Protein AF-A0A534ZPN9-F1 (afdb_monomer)

Radius of gyration: 17.22 Å; Cα contacts (8 Å, |Δi|>4): 79; chains: 1; bounding box: 49×25×40 Å

Nearest PDB structures (foldseek):
  5ezm-assembly1_A  TM=6.973E-01  e=1.562E-02  Cupriavidus metallidurans CH34
  5f15-assembly1_A  TM=6.974E-01  e=1.474E-01  Cupriavidus metallidurans CH34
  7rgt-assembly7_G  TM=2.962E-01  e=9.516E+00  Legionella pneumophila

Mean predicted aligned error: 4.48 Å

Sequence (89 aa):
MRPPVLAAAALVALTVVLAALPIGSDIYEGGEAREGLVVREMLRTGDWILPLWNGSVVPSKPPLFHWLAAAAAALTGAGVTEHTLRAPS

Secondary structure (DSSP, 8-state):
--HHHHHHHHHHHHHHHHHHGGGGS---SHHHHHHHHHHHHHHHH--SS---BTTTBPPSS-THHHHHHHHHHHHHSS-S-HHHHHTT-

Foldseek 3Di:
DPPVVVVVVVVVVVVVVVVVVCLQPDDDDDDLVVLLLQLLQCLVPVPQAFRARVVPHTRPDGRPLSVQLNVLLVVVVVHRHSNSSPVVD

pLDDT: mean 92.96, std 4.86, range [61.5, 97.94]

Structure (mmCIF, N/CA/C/O backbone):
data_AF-A0A534ZPN9-F1
#
_entry.id   AF-A0A534ZPN9-F1
#
loop_
_atom_site.group_PDB
_atom_site.id
_atom_site.type_symbol
_atom_site.label_atom_id
_atom_site.label_alt_id
_atom_site.label_comp_id
_atom_site.label_asym_id
_atom_site.label_entity_id
_atom_site.label_seq_id
_atom_site.pdbx_PDB_ins_code
_atom_site.Cartn_x
_atom_site.Cartn_y
_atom_site.Cartn_z
_atom_site.occupancy
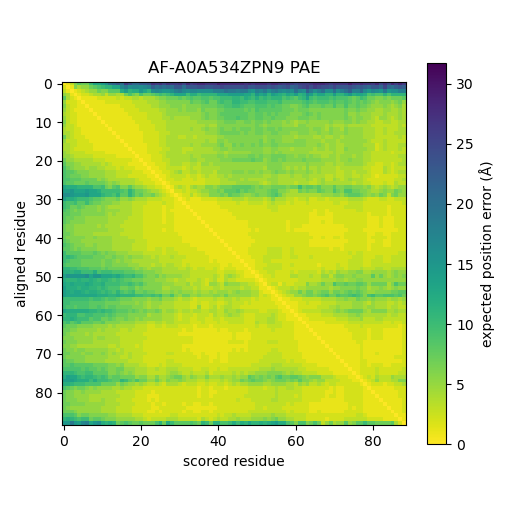_atom_site.B_iso_or_equiv
_atom_site.auth_seq_id
_atom_site.auth_comp_id
_atom_site.auth_asym_id
_atom_site.auth_atom_id
_atom_site.pdbx_PDB_model_num
ATOM 1 N N . MET A 1 1 ? 32.052 -10.983 -21.345 1.00 61.50 1 MET A N 1
ATOM 2 C CA . MET A 1 1 ? 30.679 -10.672 -21.818 1.00 61.50 1 MET A CA 1
ATOM 3 C C . MET A 1 1 ? 30.772 -9.772 -23.040 1.00 61.50 1 MET A C 1
ATOM 5 O O . MET A 1 1 ? 31.701 -8.977 -23.104 1.00 61.50 1 MET A O 1
ATOM 9 N N . ARG A 1 2 ? 29.875 -9.907 -24.026 1.00 84.31 2 ARG A N 1
ATOM 10 C CA . ARG A 1 2 ? 29.883 -9.027 -25.209 1.00 84.31 2 ARG A CA 1
ATOM 11 C C . ARG A 1 2 ? 29.482 -7.601 -24.779 1.00 84.31 2 ARG A C 1
ATOM 13 O O . ARG A 1 2 ? 28.533 -7.491 -24.005 1.00 84.31 2 ARG A O 1
ATOM 20 N N . PRO A 1 3 ? 30.139 -6.534 -25.271 1.00 85.00 3 PRO A N 1
ATOM 21 C CA . PRO A 1 3 ? 29.826 -5.143 -24.916 1.00 85.00 3 PRO A CA 1
ATOM 22 C C . PRO A 1 3 ? 28.327 -4.762 -24.947 1.00 85.00 3 PRO A C 1
ATOM 24 O O . PRO A 1 3 ? 27.897 -4.076 -24.020 1.00 85.00 3 PRO A O 1
ATOM 27 N N . PRO A 1 4 ? 27.483 -5.249 -25.889 1.00 88.56 4 PRO A N 1
ATOM 28 C CA . PRO A 1 4 ? 26.043 -4.963 -25.854 1.00 88.56 4 PRO A CA 1
ATOM 29 C C . PRO A 1 4 ? 25.312 -5.525 -24.625 1.00 88.56 4 PRO A C 1
ATOM 31 O O . PRO A 1 4 ? 24.336 -4.934 -24.179 1.00 88.56 4 PRO A O 1
ATOM 34 N N . VAL A 1 5 ? 25.779 -6.635 -24.041 1.00 93.56 5 VAL A N 1
ATOM 35 C CA . VAL A 1 5 ? 25.150 -7.239 -22.852 1.00 93.56 5 VAL A CA 1
ATOM 36 C C . VAL A 1 5 ? 25.387 -6.374 -21.615 1.00 93.56 5 VAL A C 1
ATOM 38 O O . VAL A 1 5 ? 24.479 -6.190 -20.811 1.00 93.56 5 VAL A O 1
ATOM 41 N N . LEU A 1 6 ? 26.590 -5.806 -21.480 1.00 94.12 6 LEU A N 1
ATOM 42 C CA . LEU A 1 6 ? 26.915 -4.903 -20.374 1.00 94.12 6 LEU A CA 1
ATOM 43 C C . LEU A 1 6 ? 26.132 -3.591 -20.479 1.00 94.12 6 LEU A C 1
ATOM 45 O O . LEU A 1 6 ? 25.610 -3.116 -19.476 1.00 94.12 6 LEU A O 1
ATOM 49 N N . ALA A 1 7 ? 25.996 -3.046 -21.691 1.00 95.25 7 ALA A N 1
ATOM 50 C CA . ALA A 1 7 ? 25.192 -1.852 -21.928 1.00 95.25 7 ALA A CA 1
ATOM 51 C C . ALA A 1 7 ? 23.705 -2.083 -21.601 1.00 95.25 7 ALA A C 1
ATOM 53 O O . ALA A 1 7 ? 23.091 -1.258 -20.930 1.00 95.25 7 ALA A O 1
ATOM 54 N N . ALA A 1 8 ? 23.141 -3.226 -22.011 1.00 96.25 8 ALA A N 1
ATOM 55 C CA . ALA A 1 8 ? 21.762 -3.584 -21.684 1.00 96.25 8 ALA A CA 1
ATOM 56 C C . ALA A 1 8 ? 21.556 -3.751 -20.169 1.00 96.25 8 ALA A C 1
ATOM 58 O O . ALA A 1 8 ? 20.598 -3.217 -19.618 1.00 96.25 8 ALA A O 1
ATOM 59 N N . ALA A 1 9 ? 22.477 -4.435 -19.482 1.00 96.88 9 ALA A N 1
ATOM 60 C CA . ALA A 1 9 ? 22.417 -4.595 -18.031 1.00 96.88 9 ALA A CA 1
ATOM 61 C C . ALA A 1 9 ? 22.501 -3.245 -17.297 1.00 96.88 9 ALA A C 1
ATOM 63 O O . ALA A 1 9 ? 21.735 -3.006 -16.366 1.00 96.88 9 ALA A O 1
ATOM 64 N N . ALA A 1 10 ? 23.384 -2.346 -17.742 1.00 96.75 10 ALA A N 1
ATOM 65 C CA . ALA A 1 10 ? 23.507 -1.005 -17.178 1.00 96.75 10 ALA A CA 1
ATOM 66 C C . ALA A 1 10 ? 22.235 -0.169 -17.387 1.00 96.75 10 ALA A C 1
ATOM 68 O O . ALA A 1 10 ? 21.807 0.524 -16.467 1.00 96.75 10 ALA A O 1
ATOM 69 N N . LEU A 1 11 ? 21.603 -0.266 -18.562 1.00 97.94 11 LEU A N 1
ATOM 70 C CA . LEU A 1 11 ? 20.345 0.425 -18.838 1.00 97.94 11 LEU A CA 1
ATOM 71 C C . LEU A 1 11 ? 19.220 -0.080 -17.929 1.00 97.94 11 LEU A C 1
ATOM 73 O O . LEU A 1 11 ? 18.538 0.732 -17.318 1.00 97.94 11 LEU A O 1
ATOM 77 N N . VAL A 1 12 ? 19.072 -1.401 -17.785 1.00 97.94 12 VAL A N 1
ATOM 78 C CA . VAL A 1 12 ? 18.074 -1.995 -16.880 1.00 97.94 12 VAL A CA 1
ATOM 79 C C . VAL A 1 12 ? 18.314 -1.549 -15.439 1.00 97.94 12 VAL A C 1
ATOM 81 O O . VAL A 1 12 ? 17.377 -1.119 -14.771 1.00 97.94 12 VAL A O 1
ATOM 84 N N . ALA A 1 13 ? 19.563 -1.594 -14.969 1.00 97.25 13 ALA A N 1
ATOM 85 C CA . ALA A 1 13 ? 19.911 -1.141 -13.626 1.00 97.25 13 ALA A CA 1
ATOM 86 C C . ALA A 1 13 ? 19.563 0.341 -13.421 1.00 97.25 13 ALA A C 1
ATOM 88 O O . ALA A 1 13 ? 18.961 0.696 -12.410 1.00 97.25 13 ALA A O 1
ATOM 89 N N . LEU A 1 14 ? 19.876 1.196 -14.398 1.00 97.81 14 LEU A N 1
ATOM 90 C CA . LEU A 1 14 ? 19.524 2.611 -14.351 1.00 97.81 14 LEU A CA 1
ATOM 91 C C . LEU A 1 14 ? 18.005 2.809 -14.300 1.00 97.81 14 LEU A C 1
ATOM 93 O O . LEU A 1 14 ? 17.530 3.588 -13.480 1.00 97.81 14 LEU A O 1
ATOM 97 N N . THR A 1 15 ? 17.234 2.090 -15.120 1.00 97.00 15 THR A N 1
ATOM 98 C CA . THR A 1 15 ? 15.767 2.171 -15.102 1.00 97.00 15 THR A CA 1
ATOM 99 C C . THR A 1 15 ? 15.199 1.781 -13.740 1.00 97.00 15 THR A C 1
ATOM 101 O O . THR A 1 15 ? 14.342 2.490 -13.220 1.00 97.00 15 THR A O 1
ATOM 104 N N . VAL A 1 16 ? 15.705 0.704 -13.133 1.00 95.75 16 VAL A N 1
ATOM 105 C CA . VAL A 1 16 ? 15.273 0.260 -11.799 1.00 95.75 16 VAL A CA 1
ATOM 106 C C . VAL A 1 16 ? 15.605 1.306 -10.734 1.00 95.75 16 VAL A C 1
ATOM 108 O O . VAL A 1 16 ? 14.743 1.639 -9.926 1.00 95.75 16 VAL A O 1
ATOM 111 N N . VAL A 1 17 ? 16.819 1.869 -10.748 1.00 95.38 17 VAL A N 1
ATOM 112 C CA . VAL A 1 17 ? 17.219 2.915 -9.792 1.00 95.38 17 VAL A CA 1
ATOM 113 C C . VAL A 1 17 ? 16.324 4.143 -9.932 1.00 95.38 17 VAL A C 1
ATOM 115 O O . VAL A 1 17 ? 15.793 4.621 -8.935 1.00 95.38 17 VAL A O 1
ATOM 118 N N . LEU A 1 18 ? 16.108 4.626 -11.158 1.00 95.44 18 LEU A N 1
ATOM 119 C CA . LEU A 1 18 ? 15.272 5.802 -11.405 1.00 95.44 18 LEU A CA 1
ATOM 120 C C . LEU A 1 18 ? 13.811 5.574 -10.994 1.00 95.44 18 LEU A C 1
ATOM 122 O O . LEU A 1 18 ? 13.198 6.478 -10.434 1.00 95.44 18 LEU A O 1
ATOM 126 N N . ALA A 1 19 ? 13.271 4.372 -11.217 1.00 92.12 19 ALA A N 1
ATOM 127 C CA . ALA A 1 19 ? 11.923 4.009 -10.784 1.00 92.12 19 ALA A CA 1
ATOM 128 C C . ALA A 1 19 ? 11.791 3.894 -9.253 1.00 92.12 19 ALA A C 1
ATOM 130 O O . ALA A 1 19 ? 10.710 4.124 -8.720 1.00 92.12 19 ALA A O 1
ATOM 131 N N . ALA A 1 20 ? 12.877 3.573 -8.541 1.00 91.31 20 ALA A N 1
ATOM 132 C CA . ALA A 1 20 ? 12.875 3.434 -7.086 1.00 91.31 20 ALA A CA 1
ATOM 133 C C . ALA A 1 20 ? 12.999 4.770 -6.330 1.00 91.31 20 ALA A C 1
ATOM 135 O O . ALA A 1 20 ? 12.534 4.870 -5.195 1.00 91.31 20 ALA A O 1
ATOM 136 N N . LEU A 1 21 ? 13.594 5.802 -6.943 1.00 90.94 21 LEU A N 1
ATOM 137 C CA . LEU A 1 21 ? 13.795 7.119 -6.318 1.00 90.94 21 LEU A CA 1
ATOM 138 C C . LEU A 1 21 ? 12.519 7.754 -5.724 1.00 90.94 21 LEU A C 1
ATOM 140 O O . LEU A 1 21 ? 12.588 8.227 -4.590 1.00 90.94 21 LEU A O 1
ATOM 144 N N . PRO A 1 22 ? 11.362 7.786 -6.415 1.00 91.62 22 PRO A N 1
ATOM 145 C CA . PRO A 1 22 ? 10.169 8.442 -5.885 1.00 91.62 22 PRO A CA 1
ATOM 146 C C . PRO A 1 22 ? 9.417 7.616 -4.833 1.00 91.62 22 PRO A C 1
ATOM 148 O O . PRO A 1 22 ? 8.477 8.137 -4.251 1.00 91.62 22 PRO A O 1
ATOM 151 N N . ILE A 1 23 ? 9.786 6.358 -4.556 1.00 92.38 23 ILE A N 1
ATOM 152 C CA . ILE A 1 23 ? 9.005 5.494 -3.647 1.00 92.38 23 ILE A CA 1
ATOM 153 C C . ILE A 1 23 ? 8.921 6.081 -2.231 1.00 92.38 23 ILE A C 1
ATOM 155 O O . ILE A 1 23 ? 7.909 5.890 -1.565 1.00 92.38 23 ILE A O 1
ATOM 159 N N . GLY A 1 24 ? 9.938 6.817 -1.782 1.00 91.44 24 GLY A N 1
ATOM 160 C CA . GLY A 1 24 ? 9.954 7.466 -0.467 1.00 91.44 24 GLY A CA 1
ATOM 161 C C . GLY A 1 24 ? 9.384 8.887 -0.438 1.00 91.44 24 GLY A C 1
ATOM 162 O O . GLY A 1 24 ? 9.599 9.582 0.547 1.00 91.44 24 GLY A O 1
ATOM 163 N N . SER A 1 25 ? 8.740 9.370 -1.508 1.00 93.19 25 SER A N 1
ATOM 164 C CA . SER A 1 25 ? 8.175 10.725 -1.523 1.00 93.19 25 SER A CA 1
ATOM 165 C C . SER A 1 25 ? 6.891 10.822 -0.701 1.00 93.19 25 SER A C 1
ATOM 167 O O . SER A 1 25 ? 6.047 9.925 -0.779 1.00 93.19 25 SER A O 1
ATOM 169 N N . ASP A 1 26 ? 6.729 11.937 0.015 1.00 94.12 26 ASP A N 1
ATOM 170 C CA . ASP A 1 26 ? 5.576 12.196 0.881 1.00 94.12 26 ASP A CA 1
ATOM 171 C C . ASP A 1 26 ? 4.231 11.968 0.181 1.00 94.12 26 ASP A C 1
ATOM 173 O O . ASP A 1 26 ? 4.011 12.364 -0.969 1.00 94.12 26 ASP A O 1
ATOM 177 N N . ILE A 1 27 ? 3.297 11.387 0.934 1.00 93.50 27 ILE A N 1
ATOM 178 C CA . ILE A 1 27 ? 1.911 11.169 0.521 1.00 93.50 27 ILE A CA 1
ATOM 179 C C . ILE A 1 27 ? 1.006 12.085 1.342 1.00 93.50 27 ILE A C 1
ATOM 181 O O . ILE A 1 27 ? 0.789 11.862 2.531 1.00 93.50 27 ILE A O 1
ATOM 185 N N . TYR A 1 28 ? 0.439 13.105 0.702 1.00 89.50 28 TYR A N 1
ATOM 186 C CA . TYR A 1 28 ? -0.399 14.098 1.387 1.00 89.50 28 TYR A CA 1
ATOM 187 C C . TYR A 1 28 ? -1.739 14.380 0.698 1.00 89.50 28 TYR A C 1
ATOM 189 O O . TYR A 1 28 ? -2.631 14.949 1.324 1.00 89.50 28 TYR A O 1
ATOM 197 N N . GLU A 1 29 ? -1.935 13.952 -0.553 1.00 90.00 29 GLU A N 1
ATOM 198 C CA . GLU A 1 29 ? -3.186 14.185 -1.280 1.00 90.00 29 GLU A CA 1
ATOM 199 C C . GLU A 1 29 ? -3.544 13.068 -2.273 1.00 90.00 29 GLU A C 1
ATOM 201 O O . GLU A 1 29 ? -2.787 12.128 -2.521 1.00 90.00 29 GLU A O 1
ATOM 206 N N . GLY A 1 30 ? -4.748 13.165 -2.841 1.00 90.38 30 GLY A N 1
ATOM 207 C CA . GLY A 1 30 ? -5.187 12.316 -3.944 1.00 90.38 30 GLY A CA 1
ATOM 208 C C . GLY A 1 30 ? -5.667 10.916 -3.548 1.00 90.38 30 GLY A C 1
ATOM 209 O O . GLY A 1 30 ? -6.127 10.658 -2.433 1.00 90.38 30 GLY A O 1
ATOM 210 N N . GLY A 1 31 ? -5.648 10.017 -4.535 1.00 91.38 31 GLY A N 1
ATOM 211 C CA . GLY A 1 31 ? -6.115 8.639 -4.376 1.00 91.38 31 GLY A CA 1
ATOM 212 C C . GLY A 1 31 ? -5.211 7.822 -3.460 1.00 91.38 31 GLY A C 1
ATOM 213 O O . GLY A 1 31 ? -5.708 7.083 -2.622 1.00 91.38 31 GLY A O 1
ATOM 214 N N . GLU A 1 32 ? -3.897 8.006 -3.562 1.00 93.44 32 GLU A N 1
ATOM 215 C CA . GLU A 1 32 ? -2.923 7.264 -2.761 1.00 93.44 32 GLU A CA 1
ATOM 216 C C . GLU A 1 32 ? -3.085 7.536 -1.259 1.00 93.44 32 GLU A C 1
ATOM 218 O O . GLU A 1 32 ? -3.243 6.593 -0.484 1.00 93.44 32 GLU A O 1
ATOM 223 N N . ALA A 1 33 ? -3.179 8.811 -0.860 1.00 93.88 33 ALA A N 1
ATOM 224 C CA . ALA A 1 33 ? -3.436 9.185 0.530 1.00 93.88 33 ALA A CA 1
ATOM 225 C C . ALA A 1 33 ? -4.721 8.535 1.067 1.00 93.88 33 ALA A C 1
ATOM 227 O O . ALA A 1 33 ? -4.750 8.021 2.184 1.00 93.88 33 ALA A O 1
ATOM 228 N N . ARG A 1 34 ? -5.778 8.496 0.249 1.00 93.69 34 ARG A N 1
ATOM 229 C CA . ARG A 1 34 ? -7.054 7.867 0.605 1.00 93.69 34 ARG A CA 1
ATOM 230 C C . ARG A 1 34 ? -6.910 6.376 0.870 1.00 93.69 34 ARG A C 1
ATOM 232 O O . ARG A 1 34 ? -7.411 5.901 1.885 1.00 93.69 34 ARG A O 1
ATOM 239 N N . GLU A 1 35 ? -6.216 5.649 -0.002 1.00 94.38 35 GLU A N 1
ATOM 240 C CA . GLU A 1 35 ? -5.988 4.219 0.218 1.00 94.38 35 GLU A CA 1
ATOM 241 C C . GLU A 1 35 ? -5.136 3.976 1.470 1.00 94.38 35 GLU A C 1
ATOM 243 O O . GLU A 1 35 ? -5.421 3.056 2.234 1.00 94.38 35 GLU A O 1
ATOM 248 N N . GLY A 1 36 ? -4.153 4.841 1.744 1.00 95.19 36 GLY A N 1
ATOM 249 C CA . GLY A 1 36 ? -3.375 4.797 2.984 1.00 95.19 36 GLY A CA 1
ATOM 250 C C . GLY A 1 36 ? -4.238 4.945 4.239 1.00 95.19 36 GLY A C 1
ATOM 251 O O . GLY A 1 36 ? -4.035 4.232 5.222 1.00 95.19 36 GLY A O 1
ATOM 252 N N . LEU A 1 37 ? -5.254 5.814 4.199 1.00 95.00 37 LEU A N 1
ATOM 253 C CA . LEU A 1 37 ? -6.208 5.981 5.300 1.00 95.00 37 LEU A CA 1
ATOM 254 C C . LEU A 1 37 ? -7.070 4.733 5.514 1.00 95.00 37 LEU A C 1
ATOM 256 O O . LEU A 1 37 ? -7.327 4.376 6.662 1.00 95.00 37 LEU A O 1
ATOM 260 N N . VAL A 1 38 ? -7.464 4.051 4.437 1.00 96.00 38 VAL A N 1
ATOM 261 C CA . VAL A 1 38 ? -8.191 2.775 4.509 1.00 96.00 38 VAL A CA 1
ATOM 262 C C . VAL 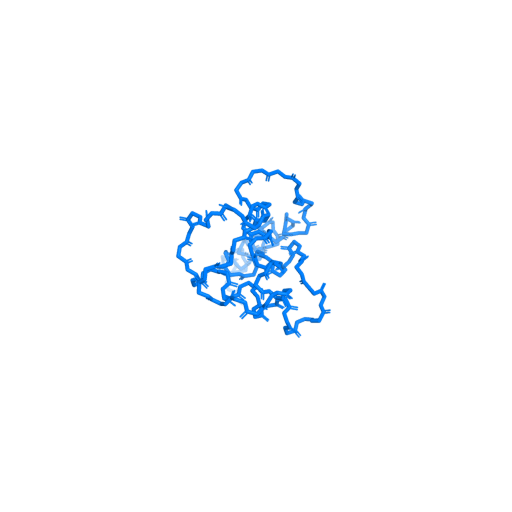A 1 38 ? -7.325 1.692 5.155 1.00 96.00 38 VAL A C 1
ATOM 264 O O . VAL A 1 38 ? -7.754 1.067 6.121 1.00 96.00 38 VAL A O 1
ATOM 267 N N . VAL A 1 39 ? -6.082 1.518 4.691 1.00 96.31 39 VAL A N 1
ATOM 268 C CA . VAL A 1 39 ? -5.129 0.543 5.261 1.00 96.31 39 VAL A CA 1
ATOM 269 C C . VAL A 1 39 ? -4.882 0.825 6.742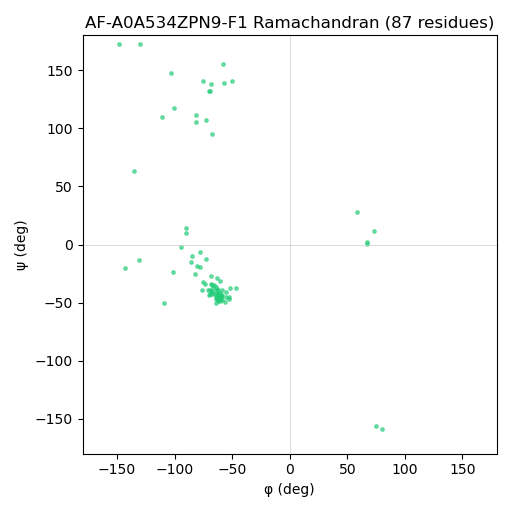 1.00 96.31 39 VAL A C 1
ATOM 271 O O . VAL A 1 39 ? -4.894 -0.086 7.570 1.00 96.31 39 VAL A O 1
ATOM 274 N N . ARG A 1 40 ? -4.698 2.099 7.100 1.00 95.19 40 ARG A N 1
ATOM 275 C CA . ARG A 1 40 ? -4.522 2.513 8.493 1.00 95.19 40 ARG A CA 1
ATOM 276 C C . ARG A 1 40 ? -5.736 2.146 9.340 1.00 95.19 40 ARG A C 1
ATOM 278 O O . ARG A 1 40 ? -5.568 1.682 10.464 1.00 95.19 40 ARG A O 1
ATOM 285 N N . GLU A 1 41 ? -6.941 2.336 8.813 1.00 95.56 41 GLU A N 1
ATOM 286 C CA . GLU A 1 41 ? -8.168 2.003 9.529 1.00 95.56 41 GLU A CA 1
ATOM 287 C C . GLU A 1 41 ? -8.357 0.493 9.698 1.00 95.56 41 GLU A C 1
ATOM 289 O O . GLU A 1 41 ? -8.734 0.062 10.787 1.00 95.56 41 GLU A O 1
ATOM 294 N N . MET A 1 42 ? -8.017 -0.319 8.693 1.00 95.75 42 MET A N 1
ATOM 295 C CA . MET A 1 42 ? -8.010 -1.784 8.815 1.00 95.75 42 MET A CA 1
ATOM 296 C C . MET A 1 42 ? -7.120 -2.249 9.961 1.00 95.75 42 MET A C 1
ATOM 298 O O . MET A 1 42 ? -7.550 -3.026 10.809 1.00 95.75 42 MET A O 1
ATOM 302 N N . LEU A 1 43 ? -5.886 -1.738 10.016 1.00 95.38 43 LEU A N 1
ATOM 303 C CA . LEU A 1 43 ? -4.929 -2.086 11.067 1.00 95.38 43 LEU A CA 1
ATOM 304 C C . LEU A 1 43 ? -5.392 -1.604 12.448 1.00 95.38 43 LEU A C 1
ATOM 306 O O . LEU A 1 43 ? -5.145 -2.273 13.448 1.00 95.38 43 LEU A O 1
ATOM 310 N N . ARG A 1 44 ? -6.070 -0.452 12.512 1.00 94.00 44 ARG A N 1
ATOM 311 C CA . ARG A 1 44 ? -6.560 0.141 13.763 1.00 94.00 44 ARG A CA 1
ATOM 312 C C . ARG A 1 44 ? -7.808 -0.555 14.311 1.00 94.00 44 ARG A C 1
ATOM 3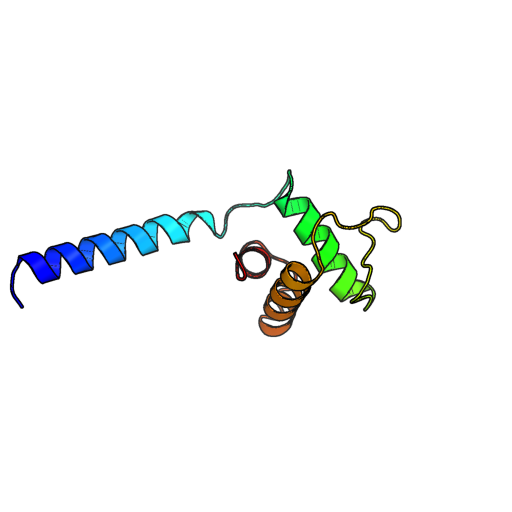14 O O . ARG A 1 44 ? -7.952 -0.662 15.525 1.00 94.00 44 ARG A O 1
ATOM 321 N N . THR A 1 45 ? -8.732 -0.957 13.442 1.00 94.00 45 THR A N 1
ATOM 322 C CA . THR A 1 45 ? -10.056 -1.483 13.828 1.00 94.00 45 THR A CA 1
ATOM 323 C C . THR A 1 45 ? -10.150 -3.000 13.768 1.00 94.00 45 THR A C 1
ATOM 325 O O . THR A 1 45 ? -10.996 -3.581 14.442 1.00 94.00 45 THR A O 1
ATOM 328 N N . GLY A 1 46 ? -9.301 -3.645 12.968 1.00 94.50 46 GLY A N 1
ATOM 329 C CA . GLY A 1 46 ? -9.429 -5.060 12.642 1.00 94.50 46 GLY A CA 1
ATOM 330 C C . GLY A 1 46 ? -10.580 -5.369 11.680 1.00 94.50 46 GLY A C 1
ATOM 331 O O . GLY A 1 46 ? -10.904 -6.542 11.511 1.00 94.50 46 GLY A O 1
ATOM 332 N N . ASP A 1 47 ? -11.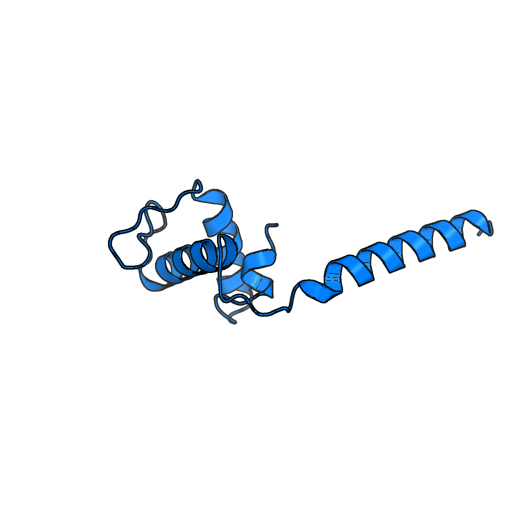204 -4.366 11.051 1.00 94.56 47 ASP A N 1
ATOM 333 C CA . ASP A 1 47 ? -12.173 -4.598 9.979 1.00 94.56 47 ASP A CA 1
ATOM 334 C C . ASP A 1 47 ? -11.440 -4.838 8.652 1.00 94.56 47 ASP A C 1
ATOM 336 O O . ASP A 1 47 ? -10.901 -3.922 8.033 1.00 94.56 47 ASP A O 1
ATOM 340 N N . TRP A 1 48 ? -11.412 -6.100 8.224 1.00 94.31 48 TRP A N 1
ATOM 341 C CA . TRP A 1 48 ? -10.742 -6.540 6.998 1.00 94.31 48 TRP A CA 1
ATOM 342 C C . TRP A 1 48 ? -11.673 -6.616 5.785 1.00 94.3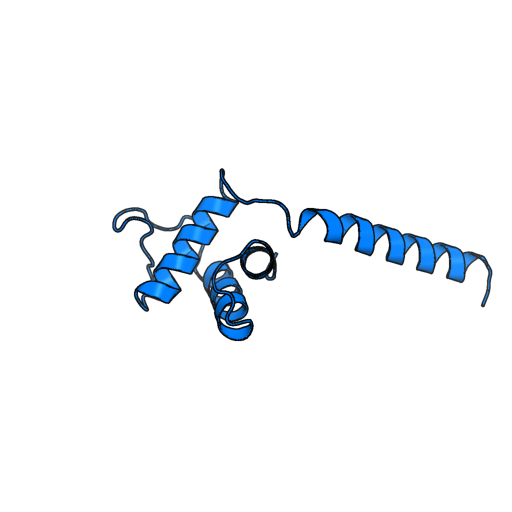1 48 TRP A C 1
ATOM 344 O O . TRP A 1 48 ? -11.211 -6.971 4.698 1.00 94.31 48 TRP A O 1
ATOM 354 N N . ILE A 1 49 ? -12.966 -6.328 5.958 1.00 92.88 49 ILE A N 1
ATOM 355 C CA . ILE A 1 49 ? -13.987 -6.484 4.916 1.00 92.88 49 ILE A CA 1
ATOM 356 C C . ILE A 1 49 ? -14.457 -5.114 4.430 1.00 92.88 49 ILE A C 1
ATOM 358 O O . ILE A 1 49 ? -14.463 -4.873 3.223 1.00 92.88 49 ILE A O 1
ATOM 362 N N . LEU A 1 50 ? -14.831 -4.220 5.351 1.00 90.75 50 LEU A N 1
ATOM 363 C CA . LEU A 1 50 ? -15.356 -2.891 5.033 1.00 90.75 50 LEU A CA 1
ATOM 364 C C . LEU A 1 50 ? -14.726 -1.793 5.914 1.00 90.75 50 LEU A C 1
ATOM 366 O O . LEU A 1 50 ? -15.425 -1.101 6.652 1.00 90.75 50 LEU A O 1
ATOM 370 N N . PRO A 1 51 ? -13.407 -1.570 5.806 1.00 87.31 51 PRO A N 1
ATOM 371 C CA . PRO A 1 51 ? -12.714 -0.532 6.565 1.00 87.31 51 PRO A CA 1
ATOM 372 C C . PRO A 1 51 ? -13.133 0.877 6.131 1.00 87.31 51 PRO A C 1
ATOM 374 O O . PRO A 1 51 ? -12.605 1.452 5.176 1.00 87.31 51 PRO A O 1
ATOM 377 N N . LEU A 1 52 ? -14.093 1.455 6.847 1.00 90.25 52 LEU A N 1
ATOM 378 C CA . LEU A 1 52 ? -14.561 2.815 6.599 1.00 90.25 52 LEU A CA 1
ATOM 379 C C . LEU A 1 52 ? -13.519 3.833 7.059 1.00 90.25 52 LEU A C 1
ATOM 381 O O . LEU A 1 52 ? -13.387 4.106 8.252 1.00 90.25 52 LEU A O 1
ATOM 385 N N . TRP A 1 53 ? -12.830 4.486 6.126 1.00 83.81 53 TRP A N 1
ATOM 386 C CA . TRP A 1 53 ? -11.961 5.595 6.507 1.00 83.81 53 TRP A CA 1
ATOM 387 C C . TRP A 1 53 ? -12.820 6.791 6.949 1.00 83.81 53 TRP A C 1
ATOM 389 O O . TRP A 1 53 ? -13.823 7.142 6.322 1.00 83.81 53 TRP A O 1
ATOM 399 N N . ASN A 1 54 ? -12.468 7.375 8.097 1.00 85.75 54 ASN A N 1
ATOM 400 C CA . ASN A 1 54 ? -13.282 8.381 8.789 1.00 85.75 54 ASN A CA 1
ATOM 401 C C . ASN A 1 54 ? -14.706 7.895 9.165 1.00 85.75 54 ASN A C 1
ATOM 403 O O . ASN A 1 54 ? -15.649 8.687 9.212 1.00 85.75 54 ASN A O 1
ATOM 407 N N . GLY A 1 55 ? -14.887 6.583 9.375 1.00 84.56 55 GLY A N 1
ATOM 408 C CA . GLY A 1 55 ? -16.111 5.977 9.921 1.00 84.56 55 GLY A CA 1
ATOM 409 C C . GLY A 1 55 ? -17.362 6.049 9.037 1.00 84.56 55 GLY A C 1
ATOM 410 O O . GLY A 1 55 ? -18.429 5.617 9.458 1.00 84.56 55 GLY A O 1
ATOM 411 N N . SER A 1 56 ? -17.260 6.605 7.831 1.00 89.94 56 SER A N 1
ATOM 412 C CA . SER A 1 56 ? -18.415 6.869 6.961 1.00 89.94 56 SER A CA 1
ATOM 413 C C . SER A 1 56 ? -18.132 6.655 5.480 1.00 89.94 56 SER A C 1
ATOM 415 O O . SER A 1 56 ? -19.066 6.467 4.701 1.00 89.94 56 SER A O 1
ATOM 417 N N . VAL A 1 57 ? -16.862 6.670 5.069 1.00 90.44 57 VAL A N 1
ATOM 418 C CA . VAL A 1 57 ? -16.513 6.635 3.654 1.00 90.44 57 VAL A CA 1
ATOM 419 C C . VAL A 1 57 ? -16.104 5.226 3.252 1.00 90.44 57 VAL A C 1
ATOM 421 O O . VAL A 1 57 ? -15.105 4.683 3.723 1.00 90.44 57 VAL A O 1
ATOM 424 N N . VAL A 1 58 ? -16.885 4.648 2.344 1.00 91.25 58 VAL A N 1
ATOM 425 C CA . VAL A 1 58 ? -16.612 3.334 1.760 1.00 91.25 58 VAL A CA 1
ATOM 426 C C . VAL A 1 58 ? -15.383 3.424 0.843 1.00 91.25 58 VAL A C 1
ATOM 428 O O . VAL A 1 58 ? -15.315 4.338 0.012 1.00 91.25 58 VAL A O 1
ATOM 431 N N . PRO A 1 59 ? -14.407 2.507 0.967 1.00 91.69 59 PRO A N 1
ATOM 432 C CA . PRO A 1 59 ? -13.280 2.426 0.043 1.00 91.69 59 PRO A CA 1
ATOM 433 C C . PRO A 1 59 ? -13.734 2.232 -1.407 1.00 91.69 59 PRO A C 1
ATOM 435 O O . PRO A 1 59 ? -14.630 1.444 -1.696 1.00 91.69 59 PRO A O 1
ATOM 438 N N . SER A 1 60 ? -13.086 2.925 -2.343 1.00 89.25 60 SER A N 1
ATOM 439 C CA . SER A 1 60 ? -13.395 2.817 -3.776 1.00 89.25 60 SER A CA 1
ATOM 440 C C . SER A 1 60 ? -12.815 1.568 -4.443 1.00 89.25 60 SER A C 1
ATOM 442 O O . SER A 1 60 ? -13.260 1.195 -5.527 1.00 89.25 60 SER A O 1
ATOM 444 N N . LYS A 1 61 ? -11.803 0.941 -3.832 1.00 90.44 61 LYS A N 1
ATOM 445 C CA . LYS A 1 61 ? -11.135 -0.256 -4.355 1.00 90.44 61 LYS A CA 1
ATOM 446 C C . LYS A 1 61 ? -11.602 -1.513 -3.612 1.00 90.44 61 LYS A C 1
ATOM 448 O O . LYS A 1 61 ? -11.849 -1.436 -2.410 1.00 90.44 61 LYS A O 1
ATOM 453 N N . PRO A 1 62 ? -11.656 -2.678 -4.287 1.00 92.62 62 PRO A N 1
ATOM 454 C CA . PRO A 1 62 ? -11.765 -3.968 -3.611 1.00 92.62 62 PRO A CA 1
ATOM 455 C C . PRO A 1 62 ? -10.601 -4.197 -2.625 1.00 92.62 62 PRO A C 1
ATOM 457 O O . PRO A 1 62 ? -9.508 -3.664 -2.838 1.00 92.62 62 PRO A O 1
ATOM 460 N N . PRO A 1 63 ? -10.786 -5.044 -1.596 1.00 93.81 63 PRO A N 1
ATOM 461 C CA . PRO A 1 63 ? -9.910 -5.082 -0.422 1.00 93.81 63 PRO A CA 1
ATOM 462 C C . PRO A 1 63 ? -8.523 -5.694 -0.666 1.00 93.81 63 PRO A C 1
ATOM 464 O O . PRO A 1 63 ? -7.640 -5.544 0.172 1.00 93.81 63 PRO A O 1
ATOM 467 N N . LEU A 1 64 ? -8.290 -6.359 -1.806 1.00 95.44 64 LEU A N 1
ATOM 468 C CA . LEU A 1 64 ? -7.020 -7.040 -2.093 1.00 95.44 64 LEU A CA 1
ATOM 469 C C . LEU A 1 64 ? -5.807 -6.105 -1.987 1.00 95.44 64 LEU A C 1
ATOM 471 O O . LEU A 1 64 ? -4.802 -6.477 -1.384 1.00 95.44 64 LEU A O 1
ATOM 475 N N . PHE A 1 65 ? -5.906 -4.896 -2.549 1.00 95.62 65 PHE A N 1
ATOM 476 C CA . PHE A 1 65 ? -4.832 -3.906 -2.446 1.00 95.62 65 PHE A CA 1
ATOM 477 C C . PHE A 1 65 ? -4.542 -3.579 -0.978 1.00 95.62 65 PHE A C 1
ATOM 479 O O . PHE A 1 65 ? -3.391 -3.606 -0.543 1.00 95.62 65 PHE A O 1
ATOM 486 N N . HIS A 1 66 ? -5.595 -3.322 -0.199 1.00 96.06 66 HIS A N 1
ATOM 487 C CA . HIS A 1 66 ? -5.446 -2.942 1.197 1.00 96.06 66 HIS A CA 1
ATOM 488 C C . HIS A 1 66 ? -4.929 -4.090 2.062 1.00 96.06 66 HIS A C 1
ATOM 490 O O . HIS A 1 66 ? -4.142 -3.838 2.966 1.00 96.06 66 HIS A O 1
ATOM 496 N N . TRP A 1 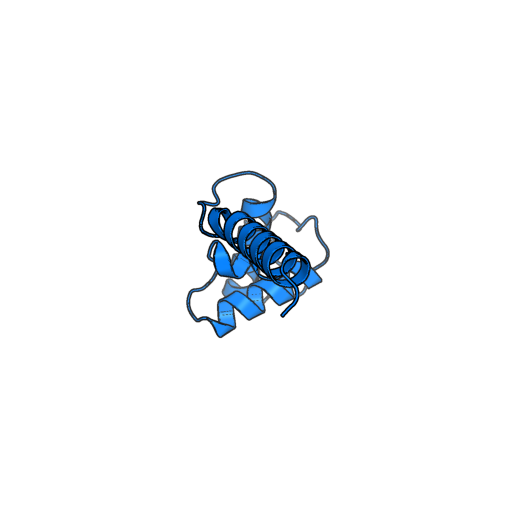67 ? -5.287 -5.344 1.766 1.00 97.00 67 TRP A N 1
ATOM 497 C CA . TRP A 1 67 ? -4.730 -6.525 2.435 1.00 97.00 67 TRP A CA 1
ATOM 498 C C . TRP A 1 67 ? -3.221 -6.637 2.241 1.00 97.00 67 TRP A C 1
ATOM 500 O O . TRP A 1 67 ? -2.494 -6.843 3.211 1.00 97.00 67 TRP A O 1
ATOM 510 N N . LEU A 1 68 ? -2.739 -6.475 1.006 1.00 97.56 68 LEU A N 1
ATOM 511 C CA . LEU A 1 68 ? -1.309 -6.559 0.712 1.00 97.56 68 LEU A CA 1
ATOM 512 C C . LEU A 1 68 ? -0.532 -5.398 1.349 1.00 97.56 68 LEU A C 1
ATOM 514 O O . LEU A 1 68 ? 0.516 -5.624 1.953 1.00 97.56 68 LEU A O 1
ATOM 518 N N . ALA A 1 69 ? -1.067 -4.177 1.282 1.00 97.06 69 ALA A N 1
ATOM 519 C CA . ALA A 1 69 ? -0.462 -3.012 1.927 1.00 97.06 69 ALA A CA 1
ATOM 520 C C . ALA A 1 69 ? -0.459 -3.140 3.463 1.00 97.06 69 ALA A C 1
ATOM 522 O O . ALA A 1 69 ? 0.552 -2.867 4.110 1.00 97.06 69 ALA A O 1
AT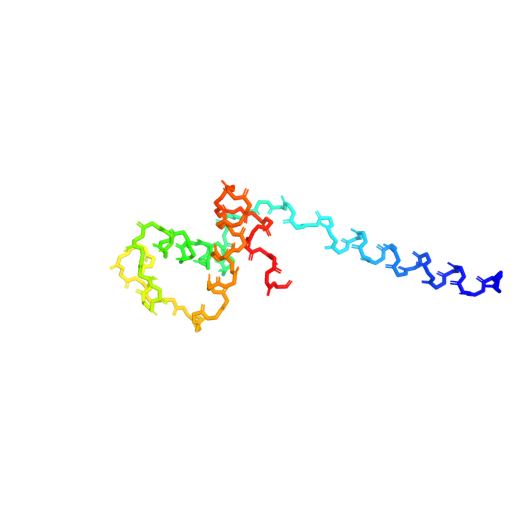OM 523 N N . ALA A 1 70 ? -1.555 -3.621 4.059 1.00 97.00 70 ALA A N 1
ATOM 524 C CA . ALA A 1 70 ? -1.644 -3.893 5.493 1.00 97.00 70 ALA A CA 1
ATOM 525 C C . ALA A 1 70 ? -0.644 -4.974 5.926 1.00 97.00 70 ALA A C 1
ATOM 527 O O . ALA A 1 70 ? -0.009 -4.834 6.969 1.00 97.00 70 ALA A O 1
ATOM 528 N N . ALA A 1 71 ? -0.452 -6.020 5.116 1.00 96.75 71 ALA A N 1
ATOM 529 C CA . ALA A 1 71 ? 0.555 -7.044 5.370 1.00 96.75 71 ALA A CA 1
ATOM 530 C C . ALA A 1 71 ? 1.977 -6.463 5.323 1.00 96.75 71 ALA A C 1
ATOM 532 O O . ALA A 1 71 ? 2.761 -6.715 6.233 1.00 96.75 71 ALA A O 1
ATOM 533 N N . ALA A 1 72 ? 2.308 -5.636 4.326 1.00 97.19 72 ALA A N 1
ATOM 534 C CA . ALA A 1 72 ? 3.607 -4.963 4.253 1.00 97.19 72 ALA A CA 1
ATOM 535 C C . ALA A 1 72 ? 3.852 -4.046 5.469 1.00 97.19 72 ALA A C 1
ATOM 537 O O . ALA A 1 72 ? 4.922 -4.080 6.086 1.00 97.19 72 ALA A O 1
ATOM 538 N N . ALA A 1 73 ? 2.839 -3.272 5.862 1.00 96.88 73 ALA A N 1
ATOM 539 C CA . ALA A 1 73 ? 2.872 -2.421 7.048 1.00 96.88 73 ALA A CA 1
ATOM 540 C C . ALA A 1 73 ? 3.075 -3.225 8.346 1.00 96.88 73 ALA A C 1
ATOM 542 O O . ALA A 1 73 ? 3.881 -2.840 9.194 1.00 96.88 73 ALA A O 1
ATOM 543 N N . ALA A 1 74 ? 2.388 -4.362 8.487 1.00 94.69 74 ALA A N 1
ATOM 544 C CA . ALA A 1 74 ? 2.512 -5.243 9.645 1.00 94.69 74 ALA A CA 1
ATOM 545 C C . ALA A 1 74 ? 3.877 -5.951 9.706 1.00 94.69 74 ALA A C 1
ATOM 547 O O . ALA A 1 74 ? 4.483 -6.014 10.773 1.00 94.69 74 ALA A O 1
ATOM 548 N N . LEU A 1 75 ? 4.387 -6.449 8.573 1.00 95.62 75 LEU A N 1
ATOM 549 C CA . LEU A 1 75 ? 5.657 -7.186 8.494 1.00 95.62 75 LEU A CA 1
ATOM 550 C C . LEU A 1 75 ? 6.879 -6.309 8.778 1.00 95.62 75 LEU A C 1
ATOM 552 O O . LEU A 1 75 ? 7.854 -6.778 9.359 1.00 95.62 75 LEU A O 1
ATOM 556 N N . THR A 1 76 ? 6.837 -5.042 8.366 1.00 93.69 76 THR A N 1
ATOM 557 C CA . THR A 1 76 ? 7.923 -4.080 8.618 1.00 93.69 76 THR A CA 1
ATOM 558 C C . THR A 1 76 ? 7.885 -3.491 10.027 1.00 93.69 76 THR A C 1
ATOM 560 O O . THR A 1 76 ? 8.878 -2.920 10.470 1.00 93.69 76 THR A O 1
ATOM 563 N N . GLY A 1 77 ? 6.747 -3.583 10.727 1.00 90.56 77 GLY A N 1
ATOM 564 C CA . GLY A 1 77 ? 6.533 -2.956 12.035 1.00 90.56 77 GLY A CA 1
ATOM 565 C C . GLY A 1 77 ? 6.510 -1.421 12.008 1.00 90.56 77 GLY A C 1
ATOM 566 O O . GLY A 1 77 ? 6.332 -0.799 13.052 1.00 90.56 77 GLY A O 1
ATOM 567 N N . ALA A 1 78 ? 6.666 -0.804 10.832 1.00 86.69 78 ALA A N 1
ATOM 568 C CA . ALA A 1 78 ? 6.700 0.646 10.650 1.00 86.69 78 ALA A CA 1
ATOM 569 C C . ALA A 1 78 ? 5.297 1.265 10.509 1.00 86.69 78 ALA A C 1
ATOM 571 O O . ALA A 1 78 ? 5.153 2.486 10.526 1.00 86.69 78 ALA A O 1
ATOM 572 N N . GLY A 1 79 ? 4.259 0.435 10.366 1.00 92.69 79 GLY A N 1
ATOM 573 C CA . GLY A 1 79 ? 2.907 0.894 10.070 1.00 92.69 79 GLY A CA 1
ATOM 574 C C . GLY A 1 79 ? 2.755 1.339 8.612 1.00 92.69 79 GLY A C 1
ATOM 575 O O . GLY A 1 79 ? 3.465 0.871 7.719 1.00 92.69 79 GLY A O 1
ATOM 576 N N . VAL A 1 80 ? 1.774 2.206 8.357 1.00 95.69 80 VAL A N 1
ATOM 577 C CA . VAL A 1 80 ? 1.509 2.727 7.008 1.00 95.69 80 VAL A CA 1
ATOM 578 C C . VAL A 1 80 ? 2.477 3.871 6.716 1.00 95.69 80 VAL A C 1
ATOM 580 O O . VAL A 1 80 ? 2.377 4.931 7.327 1.00 95.69 80 VAL A O 1
ATOM 583 N N . THR A 1 81 ? 3.394 3.636 5.784 1.00 95.69 81 THR A N 1
ATOM 584 C CA . THR A 1 81 ? 4.397 4.577 5.276 1.00 95.69 81 THR A CA 1
ATOM 585 C C . THR A 1 81 ? 4.353 4.577 3.750 1.00 95.69 81 THR A C 1
ATOM 587 O O . THR A 1 81 ? 3.693 3.735 3.136 1.00 95.69 81 THR A O 1
ATOM 590 N N . GLU A 1 82 ? 5.089 5.487 3.122 1.00 95.62 82 GLU A N 1
ATOM 591 C CA . GLU A 1 82 ? 5.239 5.595 1.670 1.00 95.62 82 GLU A CA 1
ATOM 592 C C . GLU A 1 82 ? 5.676 4.256 1.063 1.00 95.62 82 GLU A C 1
ATOM 594 O O . GLU A 1 82 ? 5.091 3.764 0.099 1.00 95.62 82 GLU A O 1
ATOM 599 N N . HIS A 1 83 ? 6.657 3.610 1.693 1.00 95.06 83 HIS A N 1
ATOM 600 C CA . HIS A 1 83 ? 7.191 2.331 1.242 1.00 95.06 83 HIS A CA 1
ATOM 601 C C . HIS A 1 83 ? 6.203 1.178 1.425 1.00 95.06 83 HIS A C 1
ATOM 603 O O . HIS A 1 83 ? 6.071 0.341 0.533 1.00 95.06 83 HIS A O 1
ATOM 609 N N . THR A 1 84 ? 5.512 1.103 2.566 1.00 96.50 84 THR A N 1
ATOM 610 C CA . THR A 1 84 ? 4.607 -0.025 2.840 1.00 96.50 84 THR A CA 1
ATOM 611 C C . THR A 1 84 ? 3.313 0.080 2.041 1.00 96.50 84 THR A C 1
ATOM 613 O O . THR A 1 84 ? 2.782 -0.943 1.610 1.00 96.50 84 THR A O 1
ATOM 616 N N . LEU A 1 85 ? 2.844 1.302 1.768 1.00 96.00 85 LEU A N 1
ATOM 617 C CA . LEU A 1 85 ? 1.665 1.551 0.943 1.00 96.00 85 LEU A CA 1
ATOM 618 C C . LEU A 1 85 ? 1.924 1.316 -0.551 1.00 96.00 85 LEU A C 1
ATOM 620 O O . LEU A 1 85 ? 1.021 0.846 -1.241 1.00 96.00 85 LEU A O 1
ATOM 624 N N . ARG A 1 86 ? 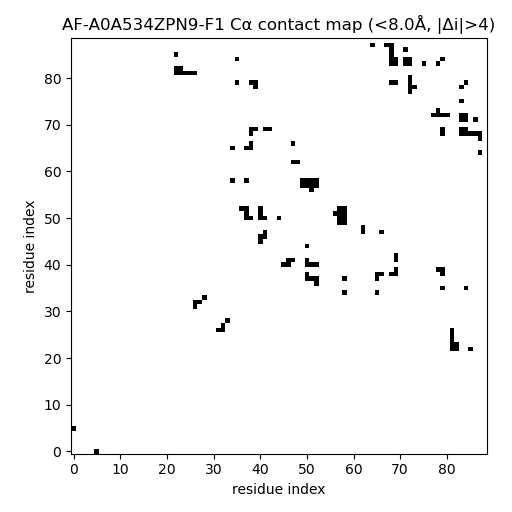3.140 1.607 -1.039 1.00 95.00 86 ARG A N 1
ATOM 625 C CA . ARG A 1 86 ? 3.534 1.413 -2.447 1.00 95.00 86 ARG A CA 1
ATOM 626 C C . ARG A 1 86 ? 4.044 0.007 -2.768 1.00 95.00 86 ARG A C 1
ATOM 628 O O . ARG A 1 86 ? 4.096 -0.347 -3.940 1.00 95.00 86 ARG A O 1
ATOM 635 N N . ALA A 1 87 ? 4.374 -0.811 -1.767 1.00 94.31 87 ALA A N 1
ATOM 636 C CA . ALA A 1 87 ? 4.882 -2.174 -1.957 1.00 94.31 87 ALA A CA 1
ATOM 637 C C . ALA A 1 87 ? 4.030 -3.094 -2.870 1.00 94.31 87 ALA A C 1
ATOM 639 O O . ALA A 1 87 ? 4.627 -3.885 -3.601 1.00 94.31 87 ALA A O 1
ATOM 640 N N . PRO A 1 88 ? 2.680 -3.047 -2.858 1.00 92.56 88 PRO A N 1
ATOM 641 C CA . PRO A 1 88 ? 1.851 -3.880 -3.735 1.00 92.56 88 PRO A CA 1
ATOM 642 C C . PRO A 1 88 ? 1.510 -3.239 -5.096 1.00 92.56 88 PRO A C 1
ATOM 644 O O . PRO A 1 88 ? 0.591 -3.721 -5.764 1.00 92.56 88 PRO A O 1
ATOM 647 N N . SER A 1 89 ? 2.191 -2.156 -5.488 1.00 81.88 89 SER A N 1
ATOM 648 C CA . SER A 1 89 ? 1.911 -1.354 -6.697 1.00 81.88 89 SER A CA 1
ATOM 649 C C . SER A 1 89 ? 3.089 -1.262 -7.657 1.00 81.88 89 SER A C 1
ATOM 651 O O . SER A 1 89 ? 4.244 -1.415 -7.209 1.00 81.88 89 SER A O 1
#

Solvent-accessible surface area (backbone atoms only — not comparable to full-atom values): 5201 Å² total; per-residue (Å²): 132,61,70,70,58,56,54,52,52,52,49,53,52,49,53,53,52,63,68,52,65,63,46,75,49,88,74,85,60,70,70,66,36,51,53,49,43,26,28,48,36,21,75,74,69,68,39,84,81,74,35,37,34,91,79,72,42,75,67,93,64,73,57,66,64,42,52,49,19,40,48,43,10,61,74,68,70,74,40,83,41,47,56,24,57,44,65,80,105